Protein AF-A0A3M1B714-F1 (afdb_monomer)

pLDDT: mean 88.08, std 13.03, range [50.72, 97.81]

Nearest PDB structures (foldseek):
  6s1k-assembly1_I  TM=3.019E-01  e=6.764E+00  Escherichia coli str. K-12 substr. MG1655star

Mean predicted aligned error: 9.65 Å

Radius of gyration: 26.87 Å; Cα contacts (8 Å, |Δi|>4): 57; chains: 1; bounding box: 54×57×79 Å

Sequence (126 aa):
MPYRNTAAFRINSIMGLLVMVGFFIALFYLMRGIFIILTWVAPVLLIAAFIIRKSVVINYGKWLLSTLKSNPLMGILAILLTGLGYMVVFPYLFLKALFVKKVDDLQQEHIRQTQGDLVDFEELDS

Secondary structure (DSSP, 8-state):
------------HHHHHHHHHHHHHHHHHHHHHHHHHHHHHHHHHHHHHHHHHHHHHHHHHHHHHHHHHH-HHHHHHHHHHHHHSHHHHHHHHHHHHHHHHHHHHHHHHHHHHHHHHHHHHHHH--

Solvent-accessible surface area (backbone atoms only — not comparable to full-atom values): 6847 Å² total; per-residue (Å²): 134,84,85,78,83,73,83,76,82,78,70,48,73,67,57,49,50,51,50,52,52,51,48,53,51,53,51,49,54,53,50,50,52,52,49,55,54,31,52,70,46,19,66,56,30,40,53,49,15,39,73,71,27,46,65,54,55,52,51,50,53,50,48,48,54,49,37,32,72,77,37,52,72,60,16,53,51,50,51,51,48,45,70,74,36,32,55,56,51,23,49,49,48,23,52,51,17,52,52,54,48,54,52,53,53,54,53,50,51,50,52,50,51,56,49,52,54,54,53,59,56,56,68,73,78,111

Structure (mmCIF, N/CA/C/O backbone):
data_AF-A0A3M1B714-F1
#
_entry.id   AF-A0A3M1B714-F1
#
loop_
_atom_site.group_PDB
_atom_site.id
_atom_site.type_symbol
_atom_site.label_atom_id
_atom_site.label_alt_id
_atom_site.label_comp_id
_atom_site.label_asym_id
_atom_site.label_entity_id
_atom_site.label_seq_id
_atom_site.pdbx_PDB_ins_code
_atom_site.Cartn_x
_atom_site.Cartn_y
_atom_site.Cartn_z
_atom_site.occupancy
_atom_site.B_iso_or_equiv
_atom_site.auth_seq_id
_atom_site.auth_comp_id
_atom_site.auth_asym_id
_atom_site.auth_atom_id
_atom_site.pdbx_PDB_model_num
ATOM 1 N N . MET A 1 1 ? 42.799 -38.351 -29.293 1.00 63.12 1 MET A N 1
ATOM 2 C CA . MET A 1 1 ? 42.349 -37.227 -28.438 1.00 63.12 1 MET A CA 1
ATOM 3 C C . MET A 1 1 ? 41.217 -36.511 -29.171 1.00 63.12 1 MET A C 1
ATOM 5 O O . MET A 1 1 ? 41.456 -36.132 -30.311 1.00 63.12 1 MET A O 1
ATOM 9 N N . PRO A 1 2 ? 39.992 -36.392 -28.626 1.00 62.06 2 PRO A N 1
ATOM 10 C CA . PRO A 1 2 ? 38.889 -35.750 -29.340 1.00 62.06 2 PRO A CA 1
ATOM 11 C C . PRO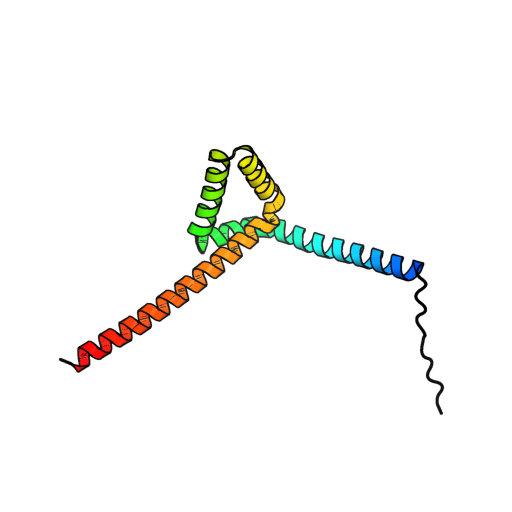 A 1 2 ? 38.995 -34.219 -29.250 1.00 62.06 2 PRO A C 1
ATOM 13 O O . PRO A 1 2 ? 39.243 -33.663 -28.181 1.00 62.06 2 PRO A O 1
ATOM 16 N N . TYR A 1 3 ? 38.813 -33.542 -30.384 1.00 64.00 3 TYR A N 1
ATOM 17 C CA . TYR A 1 3 ? 38.829 -32.084 -30.500 1.00 64.00 3 TYR A CA 1
ATOM 18 C C . TYR A 1 3 ? 37.551 -31.522 -29.856 1.00 64.00 3 TYR A C 1
ATOM 20 O O . TYR A 1 3 ? 36.459 -31.627 -30.415 1.00 64.00 3 TYR A O 1
ATOM 28 N N . ARG A 1 4 ? 37.653 -30.980 -28.636 1.00 72.25 4 ARG A N 1
ATOM 29 C CA . ARG A 1 4 ? 36.518 -30.352 -27.948 1.00 72.25 4 ARG A CA 1
ATOM 30 C C . ARG A 1 4 ? 36.247 -28.996 -28.600 1.00 72.25 4 ARG A C 1
ATOM 32 O O . ARG A 1 4 ? 36.944 -28.030 -28.311 1.00 72.25 4 ARG A O 1
ATOM 39 N N . ASN A 1 5 ? 35.235 -28.930 -29.466 1.00 58.97 5 ASN A N 1
ATOM 40 C CA . ASN A 1 5 ? 34.710 -27.674 -30.006 1.00 58.97 5 ASN A CA 1
ATOM 41 C C . ASN A 1 5 ? 34.109 -26.836 -28.868 1.00 58.97 5 ASN A C 1
ATOM 43 O O . ASN A 1 5 ? 32.929 -26.940 -28.542 1.00 58.97 5 ASN A O 1
ATOM 47 N N . THR A 1 6 ? 34.926 -25.997 -28.239 1.00 64.81 6 THR A N 1
ATOM 48 C CA . THR A 1 6 ? 34.437 -24.874 -27.441 1.00 64.81 6 THR A CA 1
ATOM 49 C C . THR A 1 6 ? 33.872 -23.836 -28.399 1.00 64.81 6 THR A C 1
ATOM 51 O O . THR A 1 6 ? 34.626 -23.110 -29.045 1.00 64.81 6 THR A O 1
ATOM 54 N N . ALA A 1 7 ? 32.543 -23.769 -28.497 1.00 64.06 7 ALA A N 1
ATOM 55 C CA . ALA A 1 7 ? 31.856 -22.630 -29.086 1.00 64.06 7 ALA A CA 1
ATOM 56 C C . ALA A 1 7 ? 32.203 -21.386 -28.251 1.00 64.06 7 ALA A C 1
ATOM 58 O O . ALA A 1 7 ? 31.598 -21.119 -27.215 1.00 64.06 7 ALA A O 1
ATOM 59 N N . ALA A 1 8 ? 33.243 -20.659 -28.658 1.00 62.88 8 ALA A N 1
ATOM 60 C CA . ALA A 1 8 ? 33.591 -19.385 -28.057 1.00 62.88 8 ALA A CA 1
ATOM 61 C C . ALA A 1 8 ? 32.512 -18.376 -28.464 1.00 62.88 8 ALA A C 1
ATOM 63 O O . ALA A 1 8 ? 32.524 -17.856 -29.580 1.00 62.88 8 ALA A O 1
ATOM 64 N N . PHE A 1 9 ? 31.549 -18.135 -27.575 1.00 63.91 9 PHE A N 1
ATOM 65 C CA . PHE A 1 9 ? 30.507 -17.135 -27.773 1.00 63.91 9 PHE A CA 1
ATOM 66 C C . PHE A 1 9 ? 31.149 -15.741 -27.715 1.00 63.91 9 PHE A C 1
ATOM 68 O O . PHE A 1 9 ? 31.283 -15.137 -26.652 1.00 63.91 9 PHE A O 1
ATOM 75 N N . ARG A 1 10 ? 31.625 -15.242 -28.861 1.00 69.06 10 ARG A N 1
ATOM 76 C CA . ARG A 1 10 ? 32.091 -13.859 -28.995 1.00 69.06 10 ARG A CA 1
ATOM 77 C C . ARG A 1 10 ? 30.864 -12.956 -29.056 1.00 69.06 10 ARG A C 1
ATOM 79 O O . ARG A 1 10 ? 30.272 -12.765 -30.114 1.00 69.06 10 ARG A O 1
ATOM 86 N N . ILE A 1 11 ? 30.462 -12.429 -27.903 1.00 66.19 11 ILE A N 1
ATOM 87 C CA . ILE A 1 11 ? 29.440 -11.386 -27.832 1.00 66.19 11 ILE A CA 1
ATOM 88 C C . ILE A 1 11 ? 30.068 -10.109 -28.375 1.00 66.19 11 ILE A C 1
ATOM 90 O O . ILE A 1 11 ? 30.841 -9.449 -27.686 1.00 66.19 11 ILE A O 1
ATOM 94 N N . ASN A 1 12 ? 29.738 -9.746 -29.612 1.00 82.44 12 ASN A N 1
ATOM 95 C CA . ASN A 1 12 ? 29.993 -8.387 -30.075 1.00 82.44 12 ASN A CA 1
ATOM 96 C C . ASN A 1 12 ? 29.205 -7.422 -29.178 1.00 82.44 12 ASN A C 1
ATOM 98 O O . ASN A 1 12 ? 28.056 -7.709 -28.843 1.00 82.44 12 ASN A O 1
ATOM 102 N N . SER A 1 13 ? 29.777 -6.271 -28.815 1.00 85.38 13 SER A N 1
ATOM 103 C CA . SER A 1 13 ? 29.147 -5.309 -27.891 1.00 85.38 13 SER A CA 1
ATOM 104 C C . SER A 1 13 ? 27.712 -4.931 -28.294 1.00 85.38 13 SER A C 1
ATOM 106 O O . SER A 1 13 ? 26.847 -4.757 -27.442 1.00 85.38 13 SER A O 1
ATOM 108 N N . ILE A 1 14 ? 27.432 -4.902 -29.601 1.00 88.38 14 ILE A N 1
ATOM 109 C CA . ILE A 1 14 ? 26.097 -4.683 -30.178 1.00 88.38 14 ILE A CA 1
ATOM 110 C C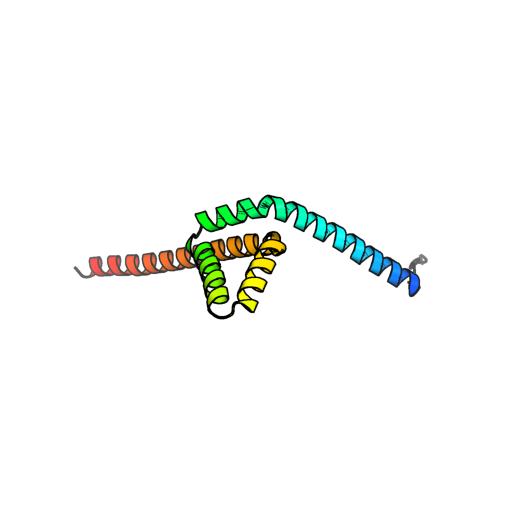 . ILE A 1 14 ? 25.141 -5.853 -29.891 1.00 88.38 14 ILE A C 1
ATOM 112 O O . ILE A 1 14 ? 23.997 -5.629 -29.509 1.00 88.38 14 ILE A O 1
ATOM 116 N N . MET A 1 15 ? 25.606 -7.101 -30.015 1.00 89.62 15 MET A N 1
ATOM 117 C CA . MET A 1 15 ? 24.821 -8.296 -29.681 1.00 89.62 15 MET A CA 1
ATOM 118 C C . MET A 1 15 ? 24.487 -8.327 -28.182 1.00 89.62 15 MET A C 1
ATOM 120 O O . MET A 1 15 ? 23.360 -8.636 -27.811 1.00 89.62 15 MET A O 1
ATOM 124 N N . GLY A 1 16 ? 25.441 -7.950 -27.322 1.00 90.88 16 GLY A N 1
ATOM 125 C CA . GLY A 1 16 ? 25.220 -7.843 -25.876 1.00 90.88 16 GLY A CA 1
ATOM 126 C C . GLY A 1 16 ? 24.153 -6.807 -25.519 1.00 90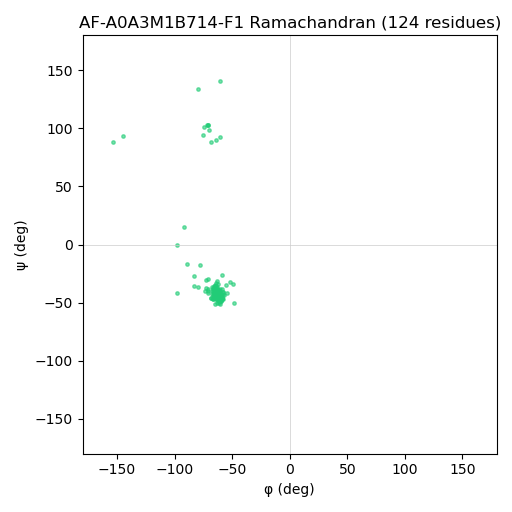.88 16 GLY A C 1
ATOM 127 O O . GLY A 1 16 ? 23.273 -7.083 -24.704 1.00 90.88 16 GLY A O 1
ATOM 128 N N . LEU A 1 17 ? 24.176 -5.649 -26.186 1.00 93.06 17 LEU A N 1
ATOM 129 C CA . LEU A 1 17 ? 23.175 -4.595 -26.006 1.00 93.06 17 LEU A CA 1
ATOM 130 C C . LEU A 1 17 ? 21.783 -5.060 -26.460 1.00 93.06 17 LEU A C 1
ATOM 132 O O . LEU A 1 17 ? 20.809 -4.865 -25.737 1.00 93.06 17 LEU A O 1
ATOM 136 N N . LEU A 1 18 ? 21.681 -5.748 -27.602 1.00 94.12 18 LEU A N 1
ATOM 137 C CA . LEU A 1 18 ? 20.412 -6.314 -28.077 1.00 94.12 18 LEU A CA 1
ATOM 138 C C . LEU A 1 18 ? 19.838 -7.356 -27.108 1.00 94.12 18 LEU A C 1
ATOM 140 O O . LEU A 1 18 ? 18.640 -7.332 -26.828 1.00 94.12 18 LEU A O 1
ATOM 144 N N . VAL A 1 19 ? 20.680 -8.233 -26.553 1.00 94.50 19 VAL A N 1
ATOM 145 C CA . VAL A 1 19 ? 20.256 -9.212 -25.538 1.00 94.50 19 VAL A CA 1
ATOM 146 C C . VAL A 1 19 ? 19.785 -8.509 -24.262 1.00 94.50 19 VAL A C 1
ATOM 148 O O . VAL A 1 19 ? 18.747 -8.881 -23.719 1.00 94.50 19 VAL A O 1
ATOM 151 N N . MET A 1 20 ? 20.488 -7.467 -23.809 1.00 94.75 20 MET A N 1
ATOM 152 C CA . MET A 1 20 ? 20.075 -6.664 -22.653 1.00 94.75 20 MET A CA 1
ATOM 153 C C . MET A 1 20 ? 18.706 -6.013 -22.888 1.00 94.75 20 MET A C 1
ATOM 155 O O . MET A 1 20 ? 17.816 -6.133 -22.048 1.00 94.75 20 MET A O 1
ATOM 159 N N . VAL A 1 21 ? 18.503 -5.370 -24.039 1.00 96.69 21 VAL A N 1
ATOM 160 C CA . VAL A 1 21 ? 17.213 -4.760 -24.398 1.00 96.69 21 VAL A CA 1
ATOM 161 C C . VAL A 1 21 ? 16.113 -5.822 -24.455 1.00 96.69 21 VAL A C 1
ATOM 163 O O . VAL A 1 21 ? 15.054 -5.630 -23.861 1.00 96.69 21 VAL A O 1
ATOM 166 N N . GLY A 1 22 ? 16.375 -6.972 -25.083 1.00 97.12 22 GLY A N 1
ATOM 167 C CA . GLY A 1 22 ? 15.444 -8.103 -25.109 1.00 97.12 22 GLY A CA 1
ATOM 168 C C . GLY A 1 22 ? 15.073 -8.601 -23.708 1.00 97.12 22 GLY A C 1
ATOM 169 O O . GLY A 1 22 ? 13.898 -8.849 -23.438 1.00 97.12 22 GLY A O 1
ATOM 170 N N . PHE A 1 23 ? 16.043 -8.671 -22.792 1.00 97.00 23 PHE A N 1
ATOM 171 C CA . PHE A 1 23 ? 15.807 -9.026 -21.393 1.00 97.00 23 PHE A CA 1
ATOM 172 C C . PHE A 1 23 ? 14.892 -8.017 -20.684 1.00 97.00 23 PHE A C 1
ATOM 174 O O . PHE A 1 23 ? 13.921 -8.425 -20.049 1.00 97.00 23 PHE A O 1
ATOM 181 N N . PHE A 1 24 ? 15.136 -6.710 -20.827 1.00 97.81 24 PHE A N 1
ATOM 182 C CA . PHE A 1 24 ? 14.263 -5.687 -20.234 1.00 97.81 24 PHE A CA 1
ATOM 183 C C . PHE A 1 24 ? 12.858 -5.690 -20.837 1.00 97.81 24 PHE A C 1
ATOM 185 O O . PHE A 1 24 ? 11.890 -5.495 -20.104 1.00 97.81 24 PHE A O 1
ATOM 192 N N . ILE A 1 25 ? 12.722 -5.958 -22.138 1.00 97.25 25 ILE A N 1
ATOM 193 C CA . ILE A 1 25 ? 11.414 -6.122 -22.785 1.00 97.25 25 ILE A CA 1
ATOM 194 C C . ILE A 1 25 ? 10.675 -7.322 -22.182 1.00 97.25 25 ILE A C 1
ATOM 196 O O . ILE A 1 25 ? 9.515 -7.194 -21.789 1.00 97.25 25 ILE A O 1
ATOM 200 N N . ALA A 1 26 ? 11.339 -8.473 -22.055 1.00 96.81 26 ALA A N 1
ATOM 201 C CA . ALA A 1 26 ? 10.747 -9.655 -21.432 1.00 96.81 26 ALA A CA 1
ATOM 202 C C . ALA A 1 26 ? 10.343 -9.386 -19.970 1.00 96.81 26 ALA A C 1
ATOM 204 O O . ALA A 1 26 ? 9.218 -9.696 -19.571 1.00 96.81 26 ALA A O 1
ATOM 205 N N . LEU A 1 27 ? 11.217 -8.739 -19.192 1.00 97.31 27 LEU A N 1
ATOM 206 C CA . LEU A 1 27 ? 10.943 -8.347 -17.809 1.00 97.31 27 LEU A CA 1
ATOM 207 C C . LEU A 1 27 ? 9.758 -7.376 -17.715 1.00 97.31 27 LEU A C 1
ATOM 209 O O . LEU A 1 27 ? 8.916 -7.522 -16.831 1.00 97.31 27 LEU A O 1
ATOM 213 N N . PHE A 1 28 ? 9.654 -6.424 -18.642 1.00 96.62 28 PHE A N 1
ATOM 214 C CA . PHE A 1 28 ? 8.533 -5.492 -18.718 1.00 96.62 28 PHE A CA 1
ATOM 215 C C . PHE A 1 28 ? 7.206 -6.224 -18.940 1.00 96.62 28 PHE A C 1
ATOM 217 O O . PHE A 1 28 ? 6.231 -5.946 -18.242 1.00 96.62 28 PHE A O 1
ATOM 224 N N . TYR A 1 29 ? 7.160 -7.199 -19.853 1.00 96.19 29 TYR A N 1
ATOM 225 C CA . TYR A 1 29 ? 5.953 -8.002 -20.070 1.00 96.19 29 TYR A CA 1
ATOM 226 C C . TYR A 1 29 ? 5.596 -8.875 -18.862 1.00 96.19 29 TYR A C 1
ATOM 228 O O . TYR A 1 29 ? 4.416 -8.970 -18.520 1.00 96.19 29 TYR A O 1
ATOM 236 N N . LEU A 1 30 ? 6.589 -9.454 -18.178 1.00 96.19 30 LEU A N 1
ATOM 237 C CA . LEU A 1 30 ? 6.368 -10.199 -16.934 1.00 96.19 30 LEU A CA 1
ATOM 238 C C . LEU A 1 30 ? 5.774 -9.305 -15.840 1.00 96.19 30 LEU A C 1
ATOM 240 O O . LEU A 1 30 ? 4.741 -9.642 -15.258 1.00 96.19 30 LEU A O 1
ATOM 244 N N . MET A 1 31 ? 6.381 -8.140 -15.603 1.00 95.50 31 MET A N 1
ATOM 245 C CA . MET A 1 31 ? 5.876 -7.157 -14.643 1.00 95.50 31 MET A CA 1
ATOM 246 C C . MET A 1 31 ? 4.460 -6.711 -15.000 1.00 95.50 31 MET A C 1
ATOM 248 O O . MET A 1 31 ? 3.580 -6.711 -14.142 1.00 95.50 31 MET A O 1
ATOM 252 N N . ARG A 1 32 ? 4.206 -6.397 -16.275 1.00 94.25 32 ARG A N 1
ATOM 253 C CA . ARG A 1 32 ? 2.872 -6.031 -16.759 1.00 94.25 32 ARG A CA 1
ATOM 254 C C . ARG A 1 32 ? 1.845 -7.126 -16.465 1.00 94.25 32 ARG A C 1
ATOM 256 O O . ARG A 1 32 ? 0.754 -6.803 -16.007 1.00 94.25 32 ARG A O 1
ATOM 263 N N . GLY A 1 33 ? 2.185 -8.394 -16.692 1.00 93.25 33 GLY A N 1
ATOM 264 C CA . GLY A 1 33 ? 1.311 -9.526 -16.374 1.00 93.25 33 GLY A CA 1
ATOM 265 C C . GLY A 1 33 ? 0.950 -9.585 -14.888 1.00 93.25 33 GLY A C 1
ATOM 266 O O . GLY A 1 33 ? -0.228 -9.686 -14.545 1.00 93.25 33 GLY A O 1
ATOM 267 N N . ILE A 1 34 ? 1.946 -9.432 -14.010 1.00 93.75 34 ILE A N 1
ATOM 268 C CA . ILE A 1 34 ? 1.739 -9.392 -12.556 1.00 93.75 34 ILE A CA 1
ATOM 269 C C . ILE A 1 34 ? 0.818 -8.233 -12.177 1.00 93.75 34 ILE A C 1
ATOM 271 O O . ILE A 1 34 ? -0.152 -8.451 -11.458 1.00 93.75 34 ILE A O 1
ATOM 275 N N . PHE A 1 35 ? 1.067 -7.025 -12.687 1.00 92.62 35 PHE A N 1
ATOM 276 C CA . PHE A 1 35 ? 0.233 -5.862 -12.381 1.00 92.62 35 PHE A CA 1
ATOM 277 C C . PHE A 1 35 ? -1.207 -6.011 -12.876 1.00 92.62 35 PHE A C 1
ATOM 279 O O . PHE A 1 35 ? -2.121 -5.607 -12.164 1.00 92.62 35 PHE A O 1
ATOM 286 N N . ILE A 1 36 ? -1.435 -6.641 -14.034 1.00 92.69 36 ILE A N 1
ATOM 287 C CA . ILE A 1 36 ? -2.793 -6.928 -14.521 1.00 92.69 36 ILE A CA 1
ATOM 288 C C . ILE A 1 36 ? -3.531 -7.831 -13.532 1.00 92.69 36 ILE A C 1
ATOM 290 O O . ILE A 1 36 ? -4.636 -7.495 -13.110 1.00 92.69 36 ILE A O 1
ATOM 294 N N . ILE A 1 37 ? -2.923 -8.949 -13.129 1.00 94.00 37 ILE A N 1
ATOM 295 C CA . ILE A 1 37 ? -3.530 -9.862 -12.150 1.00 94.00 37 ILE A CA 1
ATOM 296 C C . ILE A 1 37 ? -3.768 -9.119 -10.833 1.00 94.00 37 ILE A C 1
ATOM 298 O O . ILE A 1 37 ? -4.850 -9.190 -10.252 1.00 94.00 37 ILE A O 1
ATOM 302 N N . LEU A 1 38 ? -2.775 -8.357 -10.382 1.00 93.31 38 LEU A N 1
ATOM 303 C CA . LEU A 1 38 ? -2.823 -7.651 -9.113 1.00 93.31 38 LEU A CA 1
ATOM 304 C C . LEU A 1 38 ? -3.914 -6.582 -9.094 1.00 93.31 38 LEU A C 1
ATOM 306 O O . LEU A 1 38 ? -4.576 -6.440 -8.078 1.00 93.31 38 LEU A O 1
ATOM 310 N N . THR A 1 39 ? -4.172 -5.893 -10.205 1.00 93.69 39 THR A N 1
ATOM 311 C CA . THR A 1 39 ? -5.301 -4.965 -10.349 1.00 93.69 39 THR A CA 1
ATOM 312 C C . THR A 1 39 ? -6.648 -5.648 -10.106 1.00 93.69 39 THR A C 1
ATOM 314 O O . THR A 1 39 ? -7.486 -5.090 -9.399 1.00 93.69 39 THR A O 1
ATOM 317 N N . TRP A 1 40 ? -6.852 -6.857 -10.635 1.00 94.56 40 TRP A N 1
ATOM 318 C CA . TRP A 1 40 ? -8.093 -7.614 -10.431 1.00 94.56 40 TRP A CA 1
ATOM 319 C C . TRP A 1 40 ? -8.233 -8.143 -8.998 1.00 94.56 40 TRP A C 1
ATOM 321 O O . TRP A 1 40 ? -9.327 -8.130 -8.436 1.00 94.56 40 TRP A O 1
ATOM 331 N N . VAL A 1 41 ? -7.131 -8.581 -8.385 1.00 95.06 41 VAL A N 1
ATOM 332 C CA . VAL A 1 41 ? -7.128 -9.156 -7.026 1.00 95.06 41 VAL A CA 1
ATOM 333 C C . VAL A 1 41 ? -7.088 -8.061 -5.946 1.00 95.06 41 VAL A C 1
ATOM 335 O O . VAL A 1 41 ? -7.613 -8.254 -4.853 1.00 95.06 41 VAL A O 1
ATOM 338 N N . ALA A 1 42 ? -6.533 -6.883 -6.230 1.00 94.44 42 ALA A N 1
ATOM 339 C CA . ALA A 1 42 ? -6.398 -5.766 -5.292 1.00 94.44 42 ALA A CA 1
ATOM 340 C C . ALA A 1 42 ? -7.686 -5.416 -4.520 1.00 94.44 42 ALA A C 1
ATOM 342 O O . ALA A 1 42 ? -7.603 -5.336 -3.291 1.00 94.44 42 ALA A O 1
ATOM 343 N N . PRO A 1 43 ? -8.868 -5.224 -5.145 1.00 93.44 43 PRO A N 1
ATOM 344 C CA . PRO A 1 43 ? -10.091 -4.940 -4.390 1.00 93.44 43 PRO A CA 1
ATOM 345 C C . PRO A 1 43 ? -10.449 -6.074 -3.419 1.00 93.44 43 PRO A C 1
ATOM 347 O O . PRO A 1 43 ? -10.837 -5.811 -2.281 1.00 93.44 43 PRO A O 1
ATOM 350 N N . VAL A 1 44 ? -10.239 -7.331 -3.822 1.00 96.38 44 VAL A N 1
ATOM 351 C CA . VAL A 1 44 ? -10.446 -8.503 -2.959 1.00 96.38 44 VAL A CA 1
ATOM 352 C C . VAL A 1 44 ? -9.454 -8.500 -1.792 1.00 96.38 44 VAL A C 1
ATOM 354 O O . VAL A 1 44 ? -9.853 -8.740 -0.654 1.00 96.38 44 VAL A O 1
ATOM 357 N N . LEU A 1 45 ? -8.182 -8.163 -2.034 1.00 95.94 45 LEU A N 1
ATOM 358 C CA . LEU A 1 45 ? -7.155 -8.062 -0.988 1.00 95.94 45 LEU A CA 1
ATOM 359 C C . LEU A 1 45 ? -7.470 -6.967 0.028 1.00 95.94 45 LEU A C 1
ATOM 361 O O . LEU A 1 45 ? -7.256 -7.172 1.221 1.00 95.94 45 LEU A O 1
ATOM 365 N N . LEU A 1 46 ? -8.008 -5.829 -0.414 1.00 96.06 46 LEU A N 1
ATOM 366 C CA . LEU A 1 46 ? -8.423 -4.762 0.494 1.00 96.06 46 LEU A CA 1
ATOM 367 C C . LEU A 1 46 ? -9.556 -5.227 1.419 1.00 96.06 46 LEU A C 1
ATOM 369 O O . LEU A 1 46 ? -9.490 -5.008 2.631 1.00 96.06 46 LEU A O 1
ATOM 373 N N . ILE A 1 47 ? -10.566 -5.905 0.866 1.00 96.69 47 ILE A N 1
ATOM 374 C CA . ILE A 1 47 ? -11.670 -6.479 1.649 1.00 96.69 47 ILE A CA 1
ATOM 375 C C . ILE A 1 47 ? -11.132 -7.539 2.618 1.00 96.69 47 ILE A C 1
ATOM 377 O O . ILE A 1 47 ? -11.458 -7.517 3.805 1.00 96.69 47 ILE A O 1
ATOM 381 N N . ALA A 1 48 ? -10.250 -8.425 2.153 1.00 96.25 48 ALA A N 1
ATOM 382 C CA . ALA A 1 48 ? -9.634 -9.443 2.995 1.00 96.25 48 ALA A CA 1
ATOM 383 C C . ALA A 1 48 ? -8.806 -8.822 4.135 1.00 96.25 48 ALA A C 1
ATOM 385 O O . ALA A 1 48 ? -8.915 -9.257 5.281 1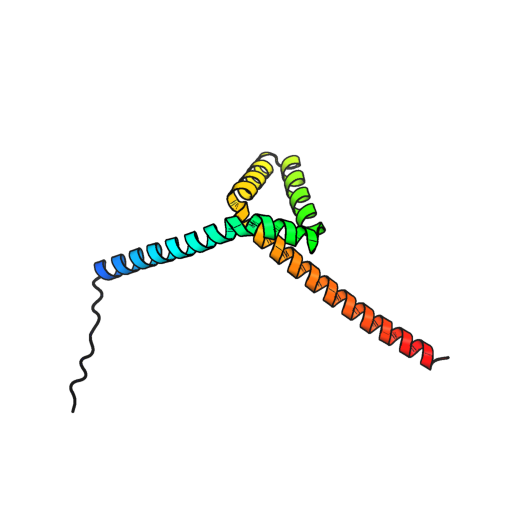.00 96.25 48 ALA A O 1
ATOM 386 N N . ALA A 1 49 ? -8.042 -7.758 3.864 1.00 96.25 49 ALA A N 1
ATOM 387 C CA . ALA A 1 49 ? -7.295 -7.016 4.881 1.00 96.25 49 ALA A CA 1
ATOM 388 C C . ALA A 1 49 ? -8.230 -6.425 5.946 1.00 96.25 49 ALA A C 1
ATOM 390 O O . ALA A 1 49 ? -7.931 -6.478 7.142 1.00 96.25 49 ALA A O 1
ATOM 391 N N . PHE A 1 50 ? -9.380 -5.898 5.518 1.00 96.69 50 PHE A N 1
ATOM 392 C CA . PHE A 1 50 ? -10.394 -5.354 6.414 1.00 96.69 50 PHE A CA 1
ATOM 393 C C . PHE A 1 50 ? -11.005 -6.432 7.321 1.00 96.69 50 PHE A C 1
ATOM 395 O O . PHE A 1 50 ? -11.149 -6.198 8.522 1.00 96.69 50 PHE A O 1
ATOM 402 N N . ILE A 1 51 ? -11.300 -7.617 6.774 1.00 96.62 51 ILE A N 1
ATOM 403 C CA . ILE A 1 51 ? -11.830 -8.765 7.530 1.00 96.62 51 ILE A CA 1
ATOM 404 C C . ILE A 1 51 ? -10.792 -9.295 8.530 1.00 96.62 51 ILE A C 1
ATOM 406 O O . ILE A 1 51 ? -11.122 -9.524 9.691 1.00 96.62 51 ILE A O 1
ATOM 410 N N . ILE A 1 52 ? -9.534 -9.463 8.107 1.00 94.50 52 ILE A N 1
ATOM 411 C CA . ILE A 1 52 ? -8.453 -9.994 8.955 1.00 94.50 52 ILE A CA 1
ATOM 412 C C . ILE A 1 52 ? -8.150 -9.037 10.105 1.00 94.50 52 ILE A C 1
ATOM 414 O O . ILE A 1 52 ? -8.085 -9.448 11.264 1.00 94.50 52 ILE A O 1
ATOM 418 N N . ARG A 1 53 ? -7.932 -7.756 9.788 1.00 93.88 53 ARG A N 1
ATOM 419 C CA . ARG A 1 53 ? -7.600 -6.741 10.785 1.00 93.88 53 ARG A CA 1
ATOM 420 C C . ARG A 1 53 ? -8.033 -5.356 10.321 1.00 93.88 53 ARG A C 1
ATOM 422 O O . ARG A 1 53 ? -7.237 -4.569 9.805 1.00 93.88 53 ARG A O 1
ATOM 429 N N . LYS A 1 54 ? -9.282 -5.006 10.639 1.00 94.88 54 LYS A N 1
ATOM 430 C CA . LYS A 1 54 ? -9.875 -3.687 10.350 1.00 94.88 54 LYS A CA 1
ATOM 431 C C . LYS A 1 54 ? -9.007 -2.502 10.779 1.00 94.88 54 LYS A C 1
ATOM 433 O O . LYS A 1 54 ? -8.991 -1.479 10.100 1.00 94.88 54 LYS A O 1
ATOM 438 N N . SER A 1 55 ? -8.261 -2.626 11.885 1.00 94.69 55 SER A N 1
ATOM 439 C CA . SER A 1 55 ? -7.428 -1.529 12.388 1.00 94.69 55 SER A CA 1
ATOM 440 C C . SER A 1 55 ? -6.323 -1.141 11.410 1.00 94.69 55 SER A C 1
ATOM 442 O O . SER A 1 55 ? -5.996 0.036 11.338 1.00 94.69 55 SER A O 1
ATOM 444 N N . VAL A 1 56 ? -5.787 -2.067 10.608 1.00 95.62 56 VAL A N 1
ATOM 445 C CA . VAL A 1 56 ? -4.736 -1.748 9.629 1.00 95.62 56 VAL A CA 1
ATOM 446 C C . VAL A 1 56 ? -5.275 -0.835 8.530 1.00 95.62 56 VAL A C 1
ATOM 448 O O . VAL A 1 56 ? -4.666 0.194 8.239 1.00 95.62 56 VAL A O 1
ATOM 451 N N . VAL A 1 57 ? -6.444 -1.166 7.980 1.00 95.75 57 VAL A N 1
ATOM 452 C CA . VAL A 1 57 ? -7.091 -0.380 6.919 1.00 95.75 57 VAL A CA 1
ATOM 453 C C . VAL A 1 57 ? -7.570 0.970 7.458 1.00 95.75 57 VAL A C 1
ATOM 455 O O . VAL A 1 57 ? -7.295 2.013 6.867 1.00 95.75 57 VAL A O 1
ATOM 458 N N . ILE A 1 58 ? -8.226 0.973 8.622 1.00 96.81 58 ILE A N 1
ATOM 459 C CA . ILE A 1 58 ? -8.743 2.202 9.238 1.00 96.81 58 ILE A CA 1
ATOM 460 C C . ILE A 1 58 ? -7.599 3.135 9.646 1.00 96.81 58 ILE A C 1
ATOM 462 O O . ILE A 1 58 ? -7.682 4.337 9.404 1.00 96.81 58 ILE A O 1
ATOM 466 N N . ASN A 1 59 ? -6.520 2.615 10.240 1.00 96.62 59 ASN A N 1
ATOM 467 C CA . ASN A 1 59 ? -5.378 3.440 10.636 1.00 96.62 59 ASN A CA 1
ATOM 468 C C . ASN A 1 59 ? -4.663 4.029 9.419 1.00 96.62 59 ASN A C 1
ATOM 470 O O . ASN A 1 59 ? -4.225 5.174 9.481 1.00 96.62 59 ASN A O 1
ATOM 474 N N . TYR A 1 60 ? -4.591 3.291 8.309 1.00 96.12 60 TYR A N 1
ATOM 475 C CA . TYR A 1 60 ? -4.065 3.824 7.056 1.00 96.12 60 TYR A CA 1
ATOM 476 C C . TYR A 1 60 ? -4.932 4.970 6.510 1.00 96.12 60 TYR A C 1
ATOM 478 O O . TYR A 1 60 ? -4.412 6.039 6.200 1.00 96.12 60 TYR A O 1
ATOM 486 N N . GLY A 1 61 ? -6.259 4.803 6.479 1.00 95.56 61 GLY A N 1
ATOM 487 C CA . GLY A 1 61 ? -7.177 5.878 6.083 1.00 95.56 61 GLY A CA 1
ATOM 488 C C . GLY A 1 61 ? -7.105 7.100 7.009 1.00 95.56 61 GLY A C 1
ATOM 489 O O . GLY A 1 61 ? -7.070 8.237 6.540 1.00 95.56 61 GLY A O 1
ATOM 490 N N . LYS A 1 62 ? -7.006 6.884 8.329 1.00 96.62 62 LYS A N 1
ATOM 491 C CA . LYS A 1 62 ? -6.794 7.958 9.315 1.00 96.62 62 LYS A CA 1
ATOM 492 C C . LYS A 1 62 ? -5.480 8.693 9.082 1.00 96.62 62 LYS A C 1
ATOM 494 O O . LYS A 1 62 ? -5.469 9.916 9.162 1.00 96.62 62 LYS A O 1
ATOM 499 N N . TRP A 1 63 ? -4.400 7.969 8.788 1.00 96.12 63 TRP A N 1
ATOM 500 C CA . TRP A 1 63 ? -3.116 8.569 8.436 1.00 96.12 63 TRP A CA 1
ATOM 501 C C . TRP A 1 63 ? -3.260 9.461 7.202 1.00 96.12 63 TRP A C 1
ATOM 503 O O . TRP A 1 63 ? -2.868 10.619 7.260 1.00 96.12 63 TRP A O 1
ATOM 513 N N . LEU A 1 64 ? -3.946 8.991 6.156 1.00 95.62 64 LEU A N 1
ATOM 514 C CA . LEU A 1 64 ? -4.183 9.761 4.933 1.00 95.62 64 LEU A CA 1
ATOM 515 C C . LEU A 1 64 ? -4.935 11.079 5.207 1.00 95.62 64 LEU A C 1
ATOM 517 O O . LEU A 1 64 ? -4.514 12.151 4.771 1.00 95.62 64 LEU A O 1
ATOM 521 N N . LEU A 1 65 ? -6.013 11.011 5.995 1.00 96.38 65 LEU A N 1
ATOM 522 C CA . LEU A 1 65 ? -6.789 12.187 6.405 1.00 96.38 65 LEU A CA 1
ATOM 523 C C . LEU A 1 65 ? -5.997 13.121 7.327 1.00 96.38 65 LEU A C 1
ATOM 525 O O . LEU A 1 65 ? -6.126 14.340 7.226 1.00 96.38 65 LEU A O 1
ATOM 529 N N . SER A 1 66 ? -5.185 12.568 8.228 1.00 96.69 66 SER A N 1
ATOM 530 C CA . SER A 1 66 ? -4.323 13.349 9.114 1.00 96.69 66 SER A CA 1
ATOM 531 C C . SER A 1 66 ? -3.258 14.092 8.315 1.00 96.69 66 SER A C 1
ATOM 533 O O . SER A 1 66 ? -3.073 15.284 8.536 1.00 96.69 66 SER A O 1
ATOM 535 N N . THR A 1 67 ? -2.609 13.421 7.360 1.00 95.50 67 THR A N 1
ATOM 536 C CA . THR A 1 67 ? -1.613 14.025 6.470 1.00 95.50 67 THR A CA 1
ATOM 537 C C . THR A 1 67 ? -2.236 15.129 5.628 1.00 95.50 67 THR A C 1
ATOM 539 O O . THR A 1 67 ? -1.640 16.192 5.512 1.00 95.50 67 THR A O 1
ATOM 542 N N . LEU A 1 68 ? -3.454 14.933 5.116 1.00 95.69 68 LEU A N 1
ATOM 543 C CA . LEU A 1 68 ? -4.186 15.972 4.389 1.00 95.69 68 LEU A CA 1
ATOM 544 C C . LEU A 1 68 ? -4.488 17.204 5.250 1.00 95.69 68 LEU A C 1
ATOM 546 O O . LEU A 1 68 ? -4.384 18.325 4.760 1.00 95.69 68 LEU A O 1
ATOM 550 N N . LYS A 1 69 ? -4.829 17.016 6.528 1.00 96.19 69 LYS A N 1
ATOM 551 C CA . LYS A 1 69 ? -5.083 18.130 7.454 1.00 96.19 69 LYS A CA 1
ATOM 552 C C . LYS A 1 69 ? -3.803 18.851 7.881 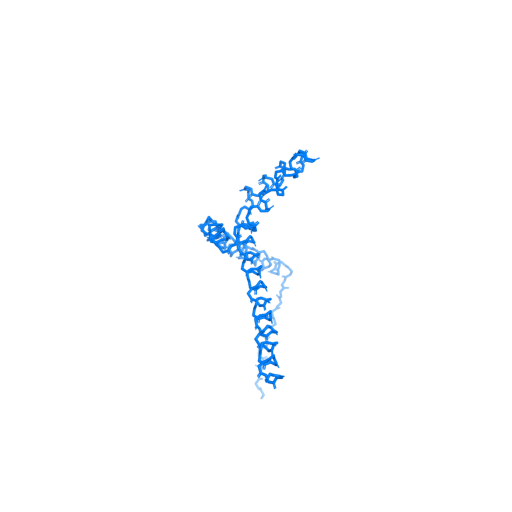1.00 96.19 69 LYS A C 1
ATOM 554 O O . LYS A 1 69 ? -3.818 20.069 7.998 1.00 96.19 69 LYS A O 1
ATOM 559 N N . SER A 1 70 ? -2.716 18.120 8.129 1.00 96.44 70 SER A N 1
ATOM 560 C CA . SER A 1 70 ? -1.452 18.701 8.602 1.00 96.44 70 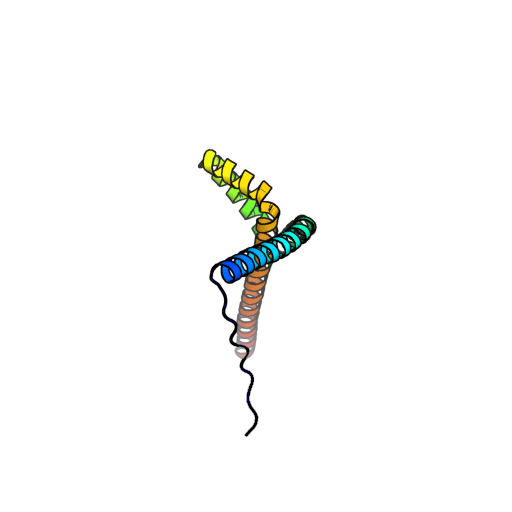SER A CA 1
ATOM 561 C C . SER A 1 70 ? -0.628 19.328 7.478 1.00 96.44 70 SER A C 1
ATOM 563 O O . SER A 1 70 ? 0.038 20.335 7.685 1.00 96.44 70 SER A O 1
ATOM 565 N N . ASN A 1 71 ? -0.638 18.716 6.293 1.00 95.88 71 ASN A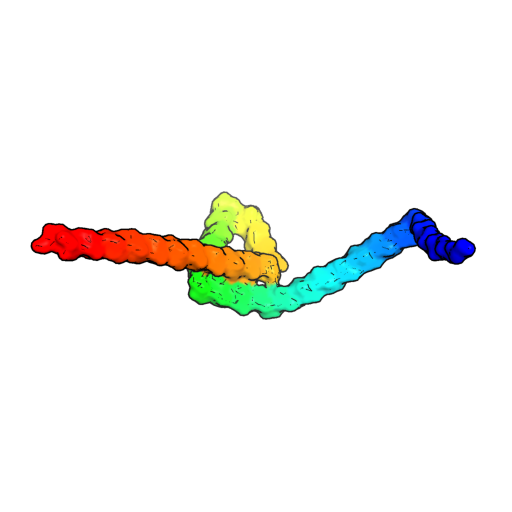 N 1
ATOM 566 C CA . ASN A 1 71 ? 0.055 19.200 5.107 1.00 95.88 71 ASN A CA 1
ATOM 567 C C . ASN A 1 71 ? -0.790 18.871 3.862 1.00 95.88 71 ASN A C 1
ATOM 569 O O . ASN A 1 71 ? -0.659 17.778 3.300 1.00 95.88 71 ASN A O 1
ATOM 573 N N . PRO A 1 72 ? -1.639 19.811 3.408 1.00 94.31 72 PRO A N 1
ATOM 574 C CA . PRO A 1 72 ? -2.561 19.581 2.300 1.00 94.31 72 PRO A CA 1
ATOM 575 C C . PRO A 1 72 ? -1.873 19.094 1.024 1.00 94.31 72 PRO A C 1
ATOM 577 O O . PRO A 1 72 ? -2.356 18.158 0.391 1.00 94.31 72 PRO A O 1
ATOM 580 N N . LEU A 1 73 ? -0.712 19.665 0.683 1.00 96.25 73 LEU A N 1
ATOM 581 C CA . LEU A 1 73 ? 0.054 19.269 -0.499 1.00 96.25 73 LEU A CA 1
ATOM 582 C C . LEU A 1 73 ? 0.484 17.800 -0.410 1.00 96.25 73 LEU A C 1
ATOM 584 O O . LEU A 1 73 ? 0.255 17.023 -1.338 1.00 96.25 73 LEU A O 1
ATOM 588 N N . MET A 1 74 ? 1.058 17.405 0.730 1.00 94.56 74 MET A N 1
ATOM 589 C CA . MET A 1 74 ? 1.507 16.029 0.940 1.00 94.56 74 MET A CA 1
ATOM 590 C C . MET A 1 74 ? 0.332 15.047 1.009 1.00 94.56 74 MET A C 1
ATOM 592 O O . MET A 1 74 ? 0.429 13.934 0.497 1.00 94.56 74 MET A O 1
ATOM 596 N N . GLY A 1 75 ? -0.792 15.450 1.603 1.00 94.75 75 GLY A N 1
ATOM 597 C CA . GLY A 1 75 ? -1.989 14.614 1.670 1.00 94.75 75 GLY A CA 1
ATOM 598 C C . GLY A 1 75 ? -2.614 14.366 0.303 1.00 94.75 75 GLY A C 1
ATOM 599 O O . GLY A 1 75 ? -2.946 13.225 -0.006 1.00 94.75 75 GLY A O 1
ATOM 600 N N . ILE A 1 76 ? -2.720 15.396 -0.542 1.00 96.06 76 ILE A N 1
ATOM 601 C CA . ILE A 1 76 ? -3.212 15.247 -1.920 1.00 96.06 76 ILE A CA 1
ATOM 602 C C . ILE A 1 76 ? -2.302 14.298 -2.701 1.00 96.06 76 ILE A C 1
ATOM 604 O O . ILE A 1 76 ? -2.794 13.361 -3.330 1.00 96.06 76 ILE A O 1
ATOM 608 N N . LEU A 1 77 ? -0.981 14.481 -2.610 1.00 96.62 77 LEU A N 1
ATOM 609 C CA . LEU A 1 77 ? -0.019 13.571 -3.234 1.00 96.62 77 LEU A CA 1
ATOM 610 C C . LEU A 1 77 ? -0.181 12.134 -2.729 1.00 96.62 77 LEU A C 1
ATOM 612 O O . LEU A 1 77 ? -0.209 11.209 -3.535 1.00 96.62 77 LEU A O 1
ATOM 616 N N . ALA A 1 78 ? -0.346 11.931 -1.421 1.00 95.19 78 ALA A N 1
ATOM 617 C CA . ALA A 1 78 ? -0.538 10.604 -0.843 1.00 95.19 78 ALA A CA 1
ATOM 618 C C . ALA A 1 78 ? -1.840 9.939 -1.322 1.00 95.19 78 ALA A C 1
ATOM 620 O O . ALA A 1 78 ? -1.837 8.750 -1.645 1.00 95.19 78 ALA A O 1
ATOM 621 N N . ILE A 1 79 ? -2.943 10.689 -1.417 1.00 95.56 79 ILE A N 1
ATOM 622 C CA . ILE A 1 79 ? -4.223 10.192 -1.944 1.00 95.56 79 ILE A CA 1
ATOM 623 C C . ILE A 1 79 ? -4.079 9.802 -3.417 1.00 95.56 79 ILE A C 1
ATOM 625 O O . ILE A 1 79 ? -4.491 8.707 -3.797 1.00 95.56 79 ILE A O 1
ATOM 629 N N . LEU A 1 80 ? -3.452 10.651 -4.237 1.00 96.69 80 LEU A N 1
ATOM 630 C CA . LEU A 1 80 ? -3.217 10.368 -5.655 1.00 96.69 80 LEU A CA 1
ATOM 631 C C . LEU A 1 80 ? -2.318 9.143 -5.848 1.00 96.69 80 LEU A C 1
ATOM 633 O O . LEU A 1 80 ? -2.652 8.253 -6.628 1.00 96.69 80 LEU A O 1
ATOM 637 N N . LEU A 1 81 ? -1.219 9.050 -5.094 1.00 96.06 81 LEU A N 1
ATOM 638 C CA . LEU A 1 81 ? -0.334 7.883 -5.103 1.00 96.06 81 LEU A CA 1
ATOM 639 C C . LEU A 1 81 ? -1.052 6.616 -4.642 1.00 96.06 81 LEU A C 1
ATOM 641 O O . LEU A 1 81 ? -0.774 5.545 -5.164 1.00 96.06 81 LEU A O 1
ATOM 645 N N . THR A 1 82 ? -1.995 6.718 -3.708 1.00 95.25 82 THR A N 1
ATOM 646 C CA . THR A 1 82 ? -2.812 5.576 -3.278 1.00 95.25 82 THR A CA 1
ATOM 647 C C . THR A 1 82 ? -3.805 5.164 -4.360 1.00 95.25 82 THR A C 1
ATOM 649 O O . THR A 1 82 ? -3.969 3.976 -4.611 1.00 95.25 82 THR A O 1
ATOM 652 N N . GLY A 1 83 ? -4.447 6.130 -5.022 1.00 94.50 83 GLY A N 1
ATOM 653 C CA . GLY A 1 83 ? -5.406 5.880 -6.096 1.00 94.50 83 GLY A CA 1
ATOM 654 C C . GLY A 1 83 ? -4.761 5.286 -7.347 1.00 94.50 83 GLY A C 1
ATOM 655 O O . GLY A 1 83 ? -5.322 4.374 -7.939 1.00 94.50 83 GLY A O 1
ATOM 656 N N . LEU A 1 84 ? -3.567 5.748 -7.726 1.00 94.44 84 LEU A N 1
ATOM 657 C CA . LEU A 1 84 ? -2.813 5.212 -8.868 1.00 94.44 84 LEU A CA 1
ATOM 658 C C . LEU A 1 84 ? -2.006 3.961 -8.495 1.00 94.44 84 LEU A C 1
ATOM 660 O O . LEU A 1 84 ? -1.885 3.026 -9.281 1.00 94.44 84 LEU A O 1
ATOM 664 N N . GLY A 1 85 ? -1.474 3.928 -7.276 1.00 93.75 85 GLY A N 1
ATOM 665 C CA . GLY A 1 85 ? -0.669 2.841 -6.727 1.00 93.75 85 GLY A CA 1
ATOM 666 C C . GLY A 1 85 ? -1.474 1.796 -5.960 1.00 93.75 85 GLY A C 1
ATOM 667 O O . GLY A 1 85 ? -0.875 0.999 -5.239 1.00 93.75 85 GLY A O 1
ATOM 668 N N . TYR A 1 86 ? -2.805 1.764 -6.093 1.00 94.56 86 TYR A N 1
ATOM 669 C CA . TYR A 1 86 ? -3.678 0.843 -5.348 1.00 94.56 86 TYR A CA 1
ATOM 670 C C . TYR A 1 86 ? -3.269 -0.624 -5.530 1.00 94.56 86 TYR A C 1
ATOM 672 O O . TYR A 1 86 ? -3.315 -1.404 -4.579 1.00 94.56 86 TYR A O 1
ATOM 680 N N . MET A 1 87 ? -2.784 -0.972 -6.729 1.00 93.19 87 MET A N 1
ATOM 681 C CA . MET A 1 87 ? -2.254 -2.294 -7.058 1.00 93.19 87 MET A CA 1
ATOM 682 C C . MET A 1 87 ? -1.077 -2.700 -6.164 1.00 93.19 87 MET A C 1
ATOM 684 O O . MET A 1 87 ? -0.891 -3.880 -5.935 1.00 93.19 87 MET A O 1
ATOM 688 N N . VAL A 1 88 ? -0.311 -1.760 -5.607 1.00 94.38 88 VAL A N 1
ATOM 689 C CA . VAL A 1 88 ? 0.774 -2.041 -4.649 1.00 94.38 88 VAL A CA 1
ATOM 690 C C . VAL A 1 88 ? 0.304 -1.841 -3.207 1.00 94.38 88 VAL A C 1
ATOM 692 O O . VAL A 1 88 ? 0.603 -2.655 -2.331 1.00 94.38 88 VAL A O 1
ATOM 695 N N . VAL A 1 89 ? -0.467 -0.782 -2.949 1.00 95.62 89 VAL A N 1
ATOM 696 C CA . VAL A 1 89 ? -0.900 -0.410 -1.595 1.00 95.62 89 VAL A CA 1
ATOM 697 C C . VAL A 1 89 ? -1.844 -1.450 -0.987 1.00 95.62 89 VAL A C 1
ATOM 699 O O . VAL A 1 89 ? -1.685 -1.797 0.182 1.00 95.62 89 VAL A O 1
ATOM 702 N N . PHE A 1 90 ? -2.812 -1.979 -1.739 1.00 96.25 90 PHE A N 1
ATOM 703 C CA . PHE A 1 90 ? -3.797 -2.918 -1.183 1.00 96.25 90 PHE A CA 1
ATOM 704 C C . PHE A 1 90 ? -3.178 -4.274 -0.802 1.00 96.25 90 PHE A C 1
ATOM 706 O O . PHE A 1 90 ? -3.405 -4.712 0.330 1.00 96.25 90 PHE A O 1
ATOM 713 N N . PRO A 1 91 ? -2.339 -4.915 -1.644 1.00 95.25 91 PRO A N 1
ATOM 714 C CA . PRO A 1 91 ? -1.580 -6.092 -1.223 1.00 95.25 91 PRO A CA 1
ATOM 715 C C . PRO A 1 91 ? -0.669 -5.818 -0.028 1.00 95.25 91 PRO A C 1
ATOM 717 O O . PRO A 1 91 ? -0.576 -6.651 0.872 1.00 95.25 91 PRO A O 1
ATOM 720 N N . TYR A 1 92 ? -0.034 -4.645 0.025 1.00 95.88 92 TYR A N 1
ATOM 721 C CA . TYR A 1 92 ? 0.779 -4.253 1.175 1.00 95.88 92 TYR A CA 1
ATOM 722 C C . TYR A 1 92 ? -0.048 -4.182 2.469 1.00 95.88 92 TYR A C 1
ATOM 724 O O . TYR A 1 92 ? 0.364 -4.728 3.494 1.00 95.88 92 TYR A O 1
ATOM 732 N N . LEU A 1 93 ? -1.237 -3.568 2.435 1.00 96.50 93 LEU A N 1
ATOM 733 C CA . LEU A 1 93 ? -2.139 -3.518 3.591 1.00 96.50 93 LEU A CA 1
ATOM 734 C C . LEU A 1 93 ? -2.611 -4.912 4.011 1.00 96.50 93 LEU A C 1
ATOM 736 O O . LEU A 1 93 ? -2.689 -5.188 5.208 1.00 96.50 93 LEU A O 1
ATOM 740 N N . PHE A 1 94 ? -2.884 -5.790 3.048 1.00 97.25 94 PHE A N 1
ATOM 741 C CA . PHE A 1 94 ? -3.240 -7.182 3.306 1.00 97.25 94 PHE A CA 1
ATOM 742 C C . PHE A 1 94 ? -2.110 -7.955 3.991 1.00 97.25 94 PHE A C 1
ATOM 744 O O . PHE A 1 94 ? -2.331 -8.557 5.042 1.00 97.25 94 PHE A O 1
ATOM 751 N N . LEU A 1 95 ? -0.888 -7.880 3.460 1.00 96.81 95 LEU A N 1
ATOM 752 C CA . LEU A 1 95 ? 0.288 -8.492 4.079 1.00 96.81 95 LEU A CA 1
ATOM 753 C C . LEU A 1 95 ? 0.497 -7.953 5.496 1.00 96.81 95 LEU A C 1
ATOM 755 O O . LEU A 1 95 ? 0.640 -8.729 6.437 1.00 96.81 95 LEU A O 1
ATOM 759 N N . LYS A 1 96 ? 0.428 -6.630 5.681 1.00 96.00 96 LYS A N 1
ATOM 760 C CA . LYS A 1 96 ? 0.525 -6.005 7.005 1.00 96.00 96 LYS A CA 1
ATOM 761 C C . LYS A 1 96 ? -0.557 -6.518 7.961 1.00 96.00 96 LYS A C 1
ATOM 763 O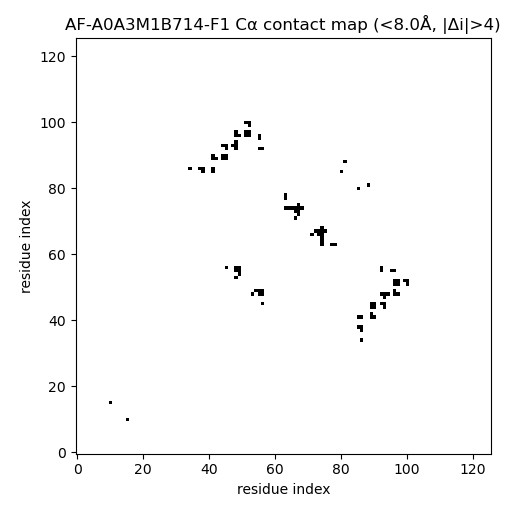 O . LYS A 1 96 ? -0.258 -6.772 9.124 1.00 96.00 96 LYS A O 1
ATOM 768 N N . ALA A 1 97 ? -1.793 -6.692 7.494 1.00 96.62 97 ALA A N 1
ATOM 769 C CA . ALA A 1 97 ? -2.877 -7.248 8.301 1.00 96.62 97 ALA A CA 1
ATOM 770 C C . ALA A 1 97 ? -2.599 -8.696 8.728 1.00 96.62 97 ALA A C 1
ATOM 772 O O . ALA A 1 97 ? -2.811 -9.025 9.897 1.00 96.62 97 ALA A O 1
ATOM 773 N N . LEU A 1 98 ? -2.076 -9.530 7.824 1.00 96.62 98 LEU A N 1
ATOM 774 C CA . LEU A 1 98 ? -1.655 -10.897 8.140 1.00 96.62 98 LEU A CA 1
ATOM 775 C C . LEU A 1 98 ? -0.541 -10.927 9.189 1.00 96.62 98 LEU A C 1
ATOM 777 O O . LEU A 1 98 ? -0.658 -11.657 10.170 1.00 96.62 98 LEU A O 1
ATOM 781 N N . PHE A 1 99 ? 0.504 -10.112 9.018 1.00 96.62 99 PHE A N 1
ATOM 782 C CA . PHE A 1 99 ? 1.612 -10.040 9.972 1.00 96.62 99 PHE A CA 1
ATOM 783 C C . PHE A 1 99 ? 1.144 -9.600 11.357 1.00 96.62 99 PHE A C 1
ATOM 785 O O . PHE A 1 99 ? 1.461 -10.253 12.345 1.00 96.62 99 PHE A O 1
ATOM 792 N N . VAL A 1 100 ? 0.350 -8.530 11.431 1.00 94.44 100 VAL A N 1
ATOM 793 C CA . VAL A 1 100 ? -0.164 -8.022 12.708 1.00 94.44 100 VAL A CA 1
ATOM 794 C C . VAL A 1 100 ? -1.064 -9.056 13.387 1.00 94.44 100 VAL A C 1
ATOM 796 O O . VAL A 1 100 ? -0.953 -9.253 14.590 1.00 94.44 100 VAL A O 1
ATOM 799 N N . LYS A 1 101 ? -1.923 -9.760 12.638 1.00 93.44 101 LYS A N 1
ATOM 800 C CA . LYS A 1 101 ? -2.724 -10.852 13.205 1.00 93.44 101 LYS A CA 1
ATOM 801 C C . LYS A 1 101 ? -1.835 -11.976 13.746 1.00 93.44 101 LYS A C 1
ATOM 803 O O . LYS A 1 101 ? -2.037 -12.410 14.870 1.00 93.44 101 LYS A O 1
ATOM 808 N N . LYS A 1 102 ? -0.832 -12.405 12.975 1.00 92.69 102 LYS A N 1
ATOM 809 C CA . LYS A 1 102 ? 0.064 -13.492 13.382 1.00 92.69 102 LYS A CA 1
ATOM 810 C C . LYS A 1 102 ? 0.852 -13.151 14.649 1.00 92.69 102 LYS A C 1
ATOM 812 O O . LYS A 1 102 ? 1.030 -14.024 15.488 1.00 92.69 102 LYS A O 1
ATOM 817 N N . VAL A 1 103 ? 1.318 -11.910 14.781 1.00 94.44 103 VAL A N 1
ATOM 818 C CA . VAL A 1 103 ? 2.024 -11.444 15.985 1.00 94.44 103 VAL A CA 1
ATOM 819 C C . VAL A 1 103 ? 1.094 -11.445 17.199 1.00 94.44 103 VAL A C 1
ATOM 821 O O . VAL A 1 103 ? 1.483 -11.949 18.249 1.00 94.44 103 VAL A O 1
ATOM 824 N N . ASP A 1 104 ? -0.134 -10.948 17.048 1.00 91.50 104 ASP A N 1
ATOM 825 C CA . ASP A 1 104 ? -1.114 -10.940 18.139 1.00 91.50 104 ASP A CA 1
ATOM 826 C C . ASP A 1 104 ? -1.481 -12.361 18.593 1.00 91.50 104 ASP A C 1
ATOM 828 O O . ASP A 1 104 ? -1.559 -12.612 19.794 1.00 91.50 104 ASP A O 1
ATOM 832 N N . ASP A 1 105 ? -1.664 -13.295 17.654 1.00 90.75 105 ASP A N 1
ATOM 833 C CA . ASP A 1 105 ? -1.976 -14.696 17.963 1.00 90.75 105 ASP A CA 1
ATOM 834 C C . ASP A 1 105 ? -0.841 -15.340 18.788 1.00 90.75 105 ASP A C 1
ATOM 836 O O . ASP A 1 105 ? -1.096 -15.955 19.822 1.00 90.75 105 ASP A O 1
ATOM 840 N N . LEU A 1 106 ? 0.422 -15.119 18.397 1.00 91.38 106 LEU A N 1
ATOM 841 C CA . LEU A 1 106 ? 1.595 -15.618 19.132 1.00 91.38 106 LEU A CA 1
ATOM 842 C C . LEU A 1 106 ? 1.710 -15.007 20.534 1.00 91.38 106 LEU A C 1
ATOM 844 O O . LEU A 1 106 ? 2.047 -15.697 21.496 1.00 91.38 106 LEU A O 1
ATOM 848 N N . GLN A 1 107 ? 1.422 -13.711 20.667 1.00 89.88 107 GLN A N 1
ATOM 849 C CA . GLN A 1 107 ? 1.438 -13.045 21.966 1.00 89.88 107 GLN A CA 1
ATOM 850 C C . GLN A 1 107 ? 0.337 -13.589 22.886 1.00 89.88 107 GLN A C 1
ATOM 852 O O . GLN A 1 107 ? 0.574 -13.785 24.078 1.00 89.88 107 GLN A O 1
ATOM 857 N N . GLN A 1 108 ? -0.854 -13.862 22.349 1.00 89.12 108 GLN A N 1
ATOM 858 C CA . GLN A 1 108 ? -1.945 -14.457 23.121 1.00 89.12 108 GLN A CA 1
ATOM 859 C C . GLN A 1 108 ? -1.639 -15.889 23.553 1.00 89.12 108 GLN A C 1
ATOM 861 O O . GLN A 1 108 ? -1.957 -16.249 24.684 1.00 89.12 108 GLN A O 1
ATOM 866 N N . GLU A 1 109 ? -1.018 -16.696 22.694 1.00 86.88 109 GLU A N 1
ATOM 867 C CA . GLU A 1 109 ? -0.570 -18.044 23.055 1.00 86.88 109 GLU A CA 1
ATOM 868 C C . GLU A 1 109 ? 0.436 -18.008 24.210 1.00 86.88 109 GLU A C 1
ATOM 870 O O . GLU A 1 109 ? 0.287 -18.768 25.163 1.00 86.88 109 GLU A O 1
ATOM 875 N N . HIS A 1 110 ? 1.392 -17.076 24.185 1.00 81.94 110 HIS A N 1
ATOM 876 C CA . HIS A 1 110 ? 2.361 -16.928 25.270 1.00 81.94 110 HIS A CA 1
ATOM 877 C C . HIS A 1 110 ? 1.697 -16.514 26.591 1.00 81.94 110 HIS A C 1
ATOM 879 O O . HIS A 1 110 ? 1.960 -17.120 27.623 1.00 81.94 110 HIS A O 1
ATOM 885 N N . ILE A 1 111 ? 0.767 -15.550 26.558 1.00 80.25 111 ILE A N 1
ATOM 886 C CA . ILE A 1 111 ? 0.014 -15.138 27.755 1.00 80.25 111 ILE A CA 1
ATOM 887 C C . ILE A 1 111 ? -0.817 -16.302 28.309 1.00 80.25 111 ILE A C 1
ATOM 889 O O . ILE A 1 111 ? -0.873 -16.478 29.522 1.00 80.25 111 ILE A O 1
ATOM 893 N N . ARG A 1 112 ? -1.446 -17.111 27.446 1.00 78.12 112 ARG A N 1
ATOM 894 C CA . ARG A 1 112 ? -2.216 -18.291 27.871 1.00 78.12 112 ARG A CA 1
ATOM 895 C C . ARG A 1 112 ? -1.334 -19.374 28.481 1.00 78.12 112 ARG A C 1
ATOM 897 O O . ARG A 1 112 ? -1.762 -19.988 29.446 1.00 78.12 112 ARG A O 1
ATOM 904 N N . GLN A 1 113 ? -0.132 -19.594 27.951 1.00 76.06 113 GLN A N 1
ATOM 905 C CA . GLN A 1 113 ? 0.831 -20.534 28.534 1.00 76.06 113 GLN A CA 1
ATOM 906 C C . GLN A 1 113 ? 1.319 -20.043 29.897 1.00 76.06 113 GLN A C 1
ATOM 908 O O . GLN A 1 113 ? 1.259 -20.788 30.862 1.00 76.06 113 GLN A O 1
ATOM 913 N N . THR A 1 114 ? 1.696 -18.766 30.016 1.00 73.25 114 THR A N 1
ATOM 914 C CA . THR A 1 114 ? 2.114 -18.200 31.306 1.00 73.25 114 THR A CA 1
ATOM 915 C C . THR A 1 114 ? 0.976 -18.182 32.329 1.00 73.25 114 THR A C 1
ATOM 917 O O . THR A 1 114 ? 1.220 -18.440 33.496 1.00 73.25 114 THR A O 1
ATOM 920 N N . GLN A 1 115 ? -0.270 -17.899 31.932 1.00 68.00 115 GLN A N 1
ATOM 921 C CA . GLN A 1 115 ? -1.413 -17.956 32.855 1.00 68.00 115 GLN A CA 1
ATOM 922 C C . GLN A 1 115 ? -1.817 -19.390 33.216 1.00 68.00 115 GLN A C 1
ATOM 924 O O . GLN A 1 115 ? -2.170 -19.621 34.363 1.00 68.00 115 GLN A O 1
ATOM 929 N N . GLY A 1 116 ? -1.759 -20.336 32.273 1.00 63.62 116 GLY A N 1
ATOM 930 C CA . GLY A 1 116 ? -2.014 -21.753 32.544 1.00 63.62 116 GLY A CA 1
ATOM 931 C C . GLY A 1 116 ? -1.001 -22.339 33.526 1.00 63.62 116 GLY A C 1
ATOM 932 O O . GLY A 1 116 ? -1.408 -22.975 34.489 1.00 63.62 116 GLY A O 1
ATOM 933 N N . ASP A 1 117 ? 0.285 -22.015 33.349 1.00 59.62 117 ASP A N 1
ATOM 934 C CA . ASP A 1 117 ? 1.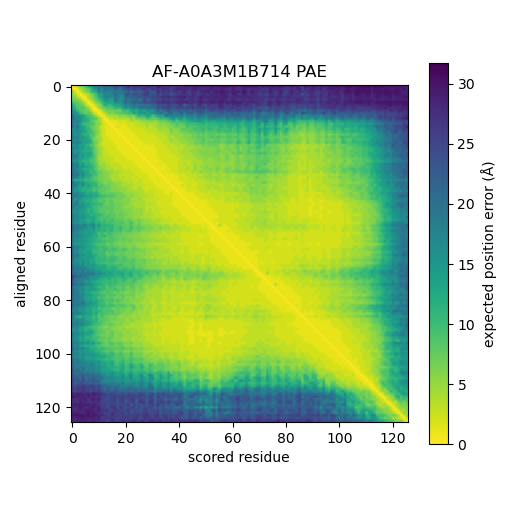334 -22.383 34.305 1.00 59.62 117 ASP A CA 1
ATOM 935 C C . ASP A 1 117 ? 1.059 -21.771 35.690 1.00 59.62 117 ASP A C 1
ATOM 937 O O . ASP A 1 117 ? 1.159 -22.464 36.694 1.00 59.62 117 ASP A O 1
ATOM 941 N N . LEU A 1 118 ? 0.670 -20.489 35.771 1.00 60.38 118 LEU A N 1
ATOM 942 C CA . LEU A 1 118 ? 0.391 -19.823 37.054 1.00 60.38 118 LEU A CA 1
ATOM 943 C C . LEU A 1 118 ? -0.811 -20.418 37.809 1.00 60.38 118 LEU A C 1
ATOM 945 O O . LEU A 1 118 ? -0.770 -20.457 39.035 1.00 60.38 118 LEU A O 1
ATOM 949 N N . VAL A 1 119 ? -1.852 -20.875 37.105 1.00 61.28 119 VAL A N 1
ATOM 950 C CA . VAL A 1 119 ? -3.022 -21.524 37.727 1.00 61.28 119 VAL A CA 1
ATOM 951 C C . VAL A 1 119 ? -2.662 -22.917 38.258 1.00 61.28 119 VAL A C 1
ATOM 953 O O . VAL A 1 119 ? -3.048 -23.245 39.376 1.00 61.28 119 VAL A O 1
ATOM 956 N N . ASP A 1 120 ? -1.857 -23.696 37.528 1.00 59.28 120 ASP A N 1
ATOM 957 C CA . ASP A 1 120 ? -1.404 -25.023 37.980 1.00 59.28 120 ASP A CA 1
ATOM 958 C C . ASP A 1 120 ? -0.525 -24.952 39.247 1.00 59.28 120 ASP A C 1
ATOM 960 O O . ASP A 1 120 ? -0.578 -25.851 40.084 1.00 59.28 120 ASP A O 1
ATOM 964 N N . PHE A 1 121 ? 0.272 -23.890 39.437 1.00 61.16 121 PHE A N 1
ATOM 965 C CA . PHE A 1 121 ? 1.045 -23.706 40.677 1.00 61.16 121 PHE A CA 1
ATOM 966 C C . PHE A 1 121 ? 0.173 -23.309 41.876 1.00 61.16 121 PHE A C 1
ATOM 968 O O . PHE A 1 121 ? 0.501 -23.669 43.004 1.00 61.16 121 PHE A O 1
ATOM 975 N N . GLU A 1 122 ? -0.931 -22.595 41.649 1.00 59.53 122 GLU A N 1
ATOM 976 C CA . GLU A 1 122 ? -1.834 -22.166 42.723 1.00 59.53 122 GLU A CA 1
ATOM 977 C C . GLU A 1 122 ? -2.627 -23.350 43.311 1.00 59.53 122 GLU A C 1
ATOM 979 O O . GLU A 1 122 ? -2.899 -23.364 44.509 1.00 59.53 122 GLU A O 1
ATOM 984 N N . GLU A 1 123 ? -2.918 -24.389 42.516 1.00 57.97 123 GLU A N 1
ATOM 985 C CA . GLU A 1 123 ? -3.605 -25.611 42.976 1.00 57.97 123 GLU A CA 1
ATOM 986 C C . GLU A 1 123 ? -2.702 -26.592 43.753 1.00 57.97 123 GLU A C 1
ATOM 988 O O . GLU A 1 123 ? -3.206 -27.471 44.452 1.00 57.97 123 GLU A O 1
ATOM 993 N N . LEU A 1 124 ? -1.374 -26.466 43.652 1.00 59.75 124 LEU A N 1
ATOM 994 C CA . LEU A 1 124 ? -0.416 -27.344 44.344 1.00 59.75 124 LEU A CA 1
ATOM 995 C C . LEU A 1 124 ? -0.023 -26.839 45.742 1.00 59.75 124 LEU A C 1
ATOM 997 O O . LEU A 1 124 ? 0.506 -27.617 46.538 1.00 59.75 124 LEU A O 1
ATOM 1001 N N . ASP A 1 125 ? -0.284 -25.562 46.033 1.00 56.69 125 ASP A N 1
ATOM 1002 C CA . ASP A 1 125 ? 0.030 -24.904 47.308 1.00 56.69 125 ASP A CA 1
ATOM 1003 C C . ASP A 1 125 ? -1.175 -24.833 48.285 1.00 56.69 125 ASP A C 1
ATOM 1005 O O . ASP A 1 125 ? -1.020 -24.332 49.404 1.00 56.69 125 ASP A O 1
ATOM 1009 N N . SER A 1 126 ? -2.359 -25.348 47.907 1.00 50.72 126 SER A N 1
ATOM 1010 C CA . SER A 1 126 ? -3.584 -25.421 48.740 1.00 50.72 126 SER A CA 1
ATOM 1011 C C . SER A 1 126 ? -3.900 -26.826 49.250 1.00 50.72 126 SER A C 1
ATOM 1013 O O . SER A 1 126 ? -4.241 -26.958 50.450 1.00 50.72 126 SER A O 1
#

Foldseek 3Di:
DDDPPDPPPPCDPVNVVVVVVVVVVVVVVVVVVLLVVLVVCLVVLQVLLCVLPVCLNVVVVVVLVVCCVVPVVVSVVVVVCCVVVSSPVSNVSSVVSVVVSVVVVVVVVVVCVVVVVVVVVVVVVD